Protein AF-W4M7Q4-F1 (afdb_monomer)

Secondary structure (DSSP, 8-state):
--GGGTTTTHHHHHHHHHHHHHHHTT-S-------GGGHHHHHTT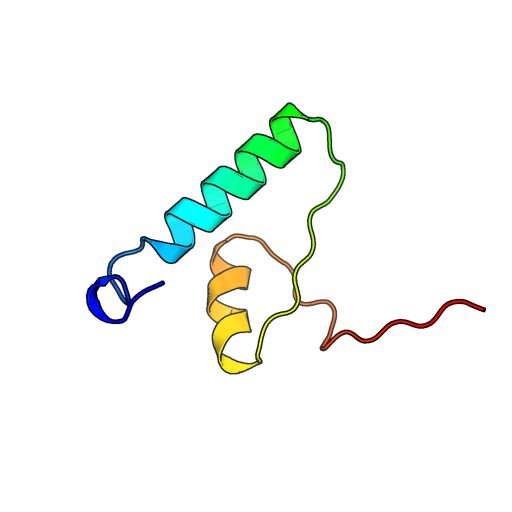T-----S------

Structure (mmCIF, N/CA/C/O backbone):
data_AF-W4M7Q4-F1
#
_entry.id   AF-W4M7Q4-F1
#
loop_
_atom_site.group_PDB
_atom_site.id
_atom_site.type_symbol
_atom_site.label_atom_id
_atom_site.label_alt_id
_atom_site.label_comp_id
_atom_site.label_asym_id
_atom_site.label_entity_id
_atom_site.label_seq_id
_atom_site.pdbx_PDB_ins_code
_atom_site.Cartn_x
_atom_site.Cartn_y
_atom_site.Cartn_z
_atom_site.occupancy
_atom_site.B_iso_or_equiv
_atom_site.auth_seq_id
_atom_site.auth_comp_id
_atom_site.auth_asym_id
_atom_site.auth_atom_id
_atom_site.pdbx_PDB_model_num
ATOM 1 N N . VAL A 1 1 ? 1.423 -8.312 -11.799 1.00 75.19 1 VAL A N 1
ATOM 2 C CA . VAL A 1 1 ? 1.181 -7.836 -13.183 1.00 75.19 1 VAL A CA 1
ATOM 3 C C . VAL A 1 1 ? 2.066 -8.638 -14.117 1.00 75.19 1 VAL A C 1
ATOM 5 O O . VAL A 1 1 ? 3.250 -8.781 -13.810 1.00 75.19 1 VAL A O 1
ATOM 8 N N . ASP A 1 2 ? 1.500 -9.187 -15.193 1.00 80.50 2 ASP A N 1
ATOM 9 C CA . ASP A 1 2 ? 2.270 -9.859 -16.246 1.00 80.50 2 ASP A CA 1
ATOM 10 C C . ASP A 1 2 ? 3.389 -8.937 -16.765 1.00 80.50 2 ASP A C 1
ATOM 12 O O . ASP A 1 2 ? 3.263 -7.711 -16.760 1.00 80.50 2 ASP A O 1
ATOM 16 N N . SER A 1 3 ? 4.486 -9.541 -17.204 1.00 76.00 3 SER A N 1
ATOM 17 C CA . SER A 1 3 ? 5.609 -8.926 -17.908 1.00 76.00 3 SER A CA 1
ATOM 18 C C . SER A 1 3 ? 5.175 -7.863 -18.928 1.00 76.00 3 SER A C 1
ATOM 20 O O . SER A 1 3 ? 5.685 -6.746 -18.883 1.00 76.00 3 SER A O 1
ATOM 22 N N . LYS A 1 4 ? 4.157 -8.146 -19.754 1.00 78.12 4 LYS A N 1
ATOM 23 C CA . LYS A 1 4 ? 3.613 -7.214 -20.761 1.00 78.12 4 LYS A CA 1
ATOM 24 C C . LYS A 1 4 ? 2.933 -5.967 -20.177 1.00 78.12 4 LYS A C 1
ATOM 26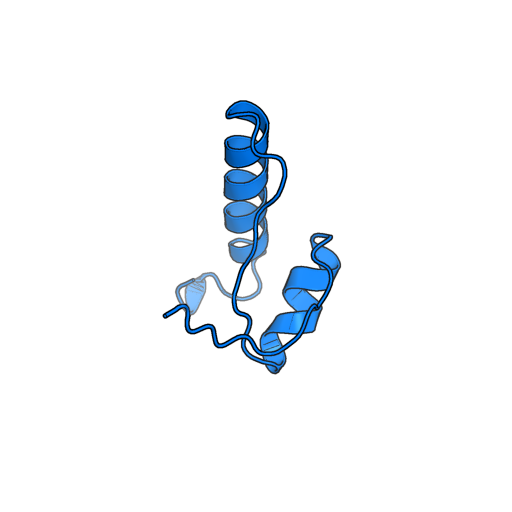 O O . LYS A 1 4 ? 2.810 -4.957 -20.867 1.00 78.12 4 LYS A O 1
ATOM 31 N N . GLY A 1 5 ? 2.472 -6.030 -18.928 1.00 72.06 5 GLY A N 1
ATOM 32 C CA . GLY A 1 5 ? 1.810 -4.926 -18.227 1.00 72.06 5 GLY A CA 1
ATOM 33 C C . GLY A 1 5 ? 2.731 -4.127 -17.298 1.00 72.06 5 GLY A C 1
ATOM 34 O O . GLY A 1 5 ? 2.306 -3.116 -16.734 1.00 72.06 5 GLY A O 1
ATOM 35 N N . ARG A 1 6 ? 3.989 -4.550 -17.107 1.00 79.31 6 ARG A N 1
ATOM 36 C CA . ARG A 1 6 ? 4.968 -3.788 -16.312 1.00 79.31 6 ARG A CA 1
ATOM 37 C C . ARG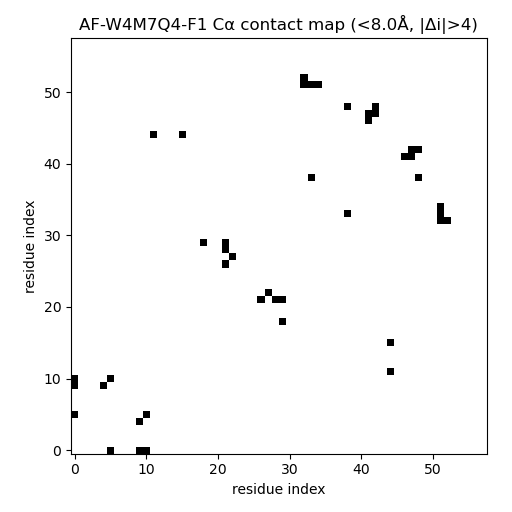 A 1 6 ? 5.319 -2.473 -17.017 1.00 79.31 6 ARG A C 1
ATOM 39 O O . ARG A 1 6 ? 5.328 -2.398 -18.239 1.00 79.31 6 ARG A O 1
A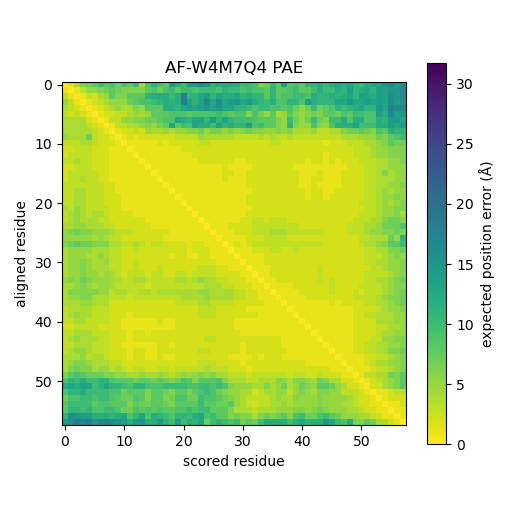TOM 46 N N . GLY A 1 7 ? 5.567 -1.416 -16.241 1.00 79.88 7 GLY A N 1
ATOM 47 C CA . GLY A 1 7 ? 5.912 -0.086 -16.769 1.00 79.88 7 GLY A CA 1
ATOM 48 C C . GLY A 1 7 ? 4.756 0.695 -17.415 1.00 79.88 7 GLY A C 1
ATOM 49 O O . GLY A 1 7 ? 4.953 1.835 -17.809 1.00 79.88 7 GLY A O 1
ATOM 50 N N . ARG A 1 8 ? 3.543 0.127 -17.488 1.00 83.19 8 ARG A N 1
ATOM 51 C CA . ARG A 1 8 ? 2.361 0.762 -18.108 1.00 83.19 8 ARG A CA 1
ATOM 52 C C . ARG A 1 8 ? 1.373 1.369 -17.108 1.00 83.19 8 ARG A C 1
ATOM 54 O O . ARG A 1 8 ? 0.232 1.644 -17.452 1.00 83.19 8 ARG A O 1
ATOM 61 N N . GLY A 1 9 ? 1.765 1.497 -15.841 1.00 86.94 9 GLY A N 1
ATOM 62 C CA . GLY A 1 9 ? 0.891 2.02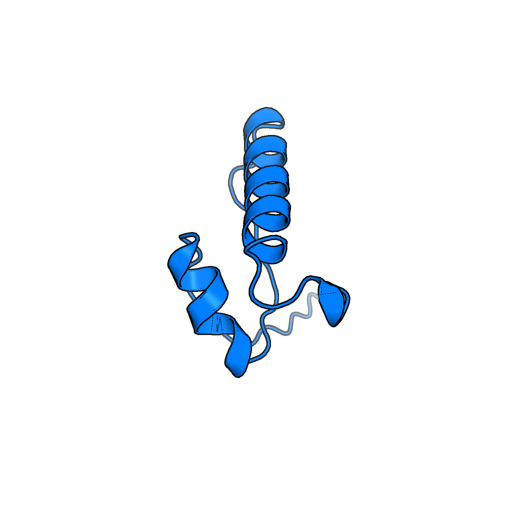0 -14.784 1.00 86.94 9 GLY A CA 1
ATOM 63 C C . GLY A 1 9 ? -0.233 1.075 -14.331 1.00 86.94 9 GLY A C 1
ATOM 64 O O . GLY A 1 9 ? -0.927 1.385 -13.370 1.00 86.94 9 GLY A O 1
ATOM 65 N N . THR A 1 10 ? -0.386 -0.112 -14.932 1.00 90.44 10 THR A N 1
ATOM 66 C CA . THR A 1 10 ? -1.444 -1.078 -14.575 1.00 90.44 10 THR A CA 1
ATOM 67 C C . THR A 1 10 ? -1.417 -1.470 -13.098 1.00 90.44 10 THR A C 1
ATOM 69 O O . THR A 1 10 ? -2.466 -1.593 -12.476 1.00 90.44 10 THR A O 1
ATOM 72 N N . GLY A 1 11 ? -0.226 -1.617 -12.507 1.00 91.94 11 GLY A N 1
ATOM 73 C CA . GLY A 1 11 ? -0.097 -1.887 -11.073 1.00 91.94 11 GLY A CA 1
ATOM 74 C C . GLY A 1 11 ? -0.706 -0.781 -10.208 1.00 91.94 11 GLY A C 1
ATOM 75 O O . GLY A 1 11 ? -1.423 -1.080 -9.261 1.00 91.94 11 GLY A O 1
ATOM 76 N N . ALA A 1 12 ? -0.478 0.485 -10.565 1.00 94.19 12 ALA A N 1
ATOM 77 C CA . ALA A 1 12 ? -1.023 1.622 -9.827 1.00 94.19 12 ALA A CA 1
ATOM 78 C C . ALA A 1 12 ? -2.550 1.692 -9.953 1.00 94.19 12 ALA A C 1
ATOM 80 O O . ALA A 1 12 ? -3.232 1.934 -8.964 1.00 94.19 12 ALA A O 1
ATOM 81 N N . LEU A 1 13 ? -3.095 1.410 -11.143 1.00 95.25 13 LEU A N 1
ATOM 82 C CA . LEU A 1 13 ? -4.545 1.355 -11.362 1.00 95.25 13 LEU A CA 1
ATOM 83 C C . LEU A 1 13 ? -5.217 0.295 -10.481 1.00 95.25 13 LEU A C 1
ATOM 85 O O . LEU A 1 13 ? -6.235 0.579 -9.858 1.00 95.25 13 LEU A O 1
ATOM 89 N N . LEU A 1 14 ? -4.625 -0.899 -10.389 1.00 95.06 14 LEU A N 1
ATOM 90 C CA . LEU A 1 14 ? -5.149 -1.976 -9.546 1.00 95.06 14 LEU A CA 1
ATOM 91 C C . LEU A 1 14 ? -5.127 -1.605 -8.059 1.00 95.06 14 LEU A C 1
ATOM 93 O O . LEU A 1 14 ? -6.116 -1.811 -7.361 1.00 95.06 14 LEU A O 1
ATOM 97 N N . VAL A 1 15 ? -4.024 -1.027 -7.579 1.00 96.81 15 VAL A N 1
ATOM 98 C CA . VAL A 1 15 ? -3.904 -0.597 -6.177 1.00 96.81 15 VAL A CA 1
ATOM 99 C C . VAL A 1 15 ? -4.895 0.526 -5.861 1.00 96.81 15 VAL A C 1
ATOM 101 O O . VAL A 1 15 ? -5.588 0.461 -4.850 1.00 96.81 15 VAL A O 1
ATOM 104 N N . ASN A 1 16 ? -5.037 1.515 -6.746 1.00 97.12 16 ASN A N 1
ATOM 105 C CA . ASN A 1 16 ? -5.997 2.604 -6.565 1.00 97.12 16 ASN A CA 1
ATOM 106 C C . ASN A 1 16 ? -7.447 2.107 -6.550 1.00 97.12 16 ASN A C 1
ATOM 108 O O . ASN A 1 16 ? -8.243 2.592 -5.749 1.00 97.12 16 ASN A O 1
ATOM 112 N N . ALA A 1 17 ? -7.787 1.123 -7.388 1.00 97.88 17 ALA A N 1
ATOM 113 C CA . ALA A 1 17 ? -9.104 0.493 -7.360 1.00 97.88 17 ALA A CA 1
ATOM 114 C C . ALA A 1 17 ? -9.366 -0.214 -6.017 1.00 97.88 17 ALA A C 1
ATOM 116 O O . ALA A 1 17 ? -10.434 -0.041 -5.436 1.00 97.88 17 ALA A O 1
ATOM 117 N N . ALA A 1 18 ? -8.377 -0.936 -5.478 1.00 97.94 18 ALA A N 1
ATOM 118 C CA . ALA A 1 18 ? -8.488 -1.567 -4.162 1.00 97.94 18 ALA A CA 1
ATOM 119 C C . ALA A 1 18 ? -8.654 -0.541 -3.022 1.00 97.94 18 ALA A C 1
ATOM 121 O O . ALA A 1 18 ? -9.481 -0.742 -2.135 1.00 97.94 18 ALA A O 1
ATOM 122 N N . ILE A 1 19 ? -7.923 0.580 -3.060 1.00 97.88 19 ILE A N 1
ATOM 123 C CA . ILE A 1 19 ? -8.079 1.677 -2.088 1.00 97.88 19 ILE A CA 1
ATOM 124 C C . ILE A 1 19 ? -9.480 2.298 -2.183 1.00 97.88 19 ILE A C 1
ATOM 126 O O . ILE A 1 19 ? -10.105 2.565 -1.157 1.00 97.88 19 ILE A O 1
ATOM 130 N N . ALA A 1 20 ? -9.979 2.540 -3.399 1.00 98.06 20 ALA A N 1
ATOM 131 C CA . ALA A 1 20 ? -11.312 3.098 -3.612 1.00 98.06 20 ALA A CA 1
ATOM 132 C C . ALA A 1 20 ? -12.403 2.184 -3.038 1.00 98.06 20 ALA A C 1
ATOM 134 O O . ALA A 1 20 ? -13.284 2.660 -2.325 1.00 98.06 20 ALA A O 1
ATOM 135 N N . GLU A 1 21 ? -12.297 0.877 -3.276 1.00 98.44 21 GLU A N 1
ATOM 136 C CA . GLU A 1 21 ? -13.213 -0.120 -2.720 1.00 98.44 21 GLU A CA 1
ATOM 137 C C . GLU A 1 21 ? -13.155 -0.160 -1.185 1.00 98.44 21 GLU A C 1
ATOM 139 O O . GLU A 1 21 ? -14.190 -0.131 -0.520 1.00 98.44 21 GLU A O 1
ATOM 144 N N . ALA A 1 22 ? -11.954 -0.167 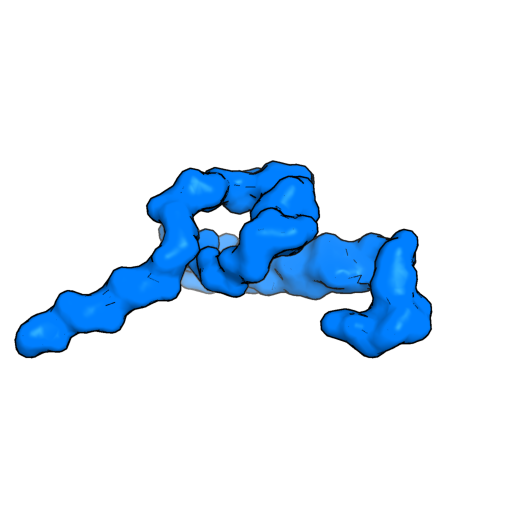-0.597 1.00 98.19 22 ALA A N 1
ATOM 145 C CA . ALA A 1 22 ? -11.789 -0.147 0.857 1.00 98.19 22 ALA A CA 1
ATOM 146 C C . ALA A 1 22 ? -12.453 1.090 1.489 1.00 98.19 22 ALA A C 1
ATOM 148 O O . ALA A 1 22 ? -13.130 0.981 2.511 1.00 98.19 22 ALA A O 1
ATOM 149 N N . ARG A 1 23 ? -12.336 2.257 0.841 1.00 97.56 23 ARG A N 1
ATOM 150 C CA . ARG A 1 23 ? -13.025 3.485 1.267 1.00 97.56 23 ARG A CA 1
ATOM 151 C C . ARG A 1 23 ? -14.542 3.363 1.170 1.00 97.56 23 ARG A C 1
ATOM 153 O O . ARG A 1 23 ? -15.226 3.751 2.110 1.00 97.56 23 ARG A O 1
ATOM 160 N N . GLN A 1 24 ? -15.070 2.814 0.074 1.00 98.50 24 GLN A N 1
ATOM 161 C CA . GLN A 1 24 ? -16.516 2.602 -0.086 1.00 98.50 24 GLN A CA 1
ATOM 162 C C . GLN A 1 24 ? -17.092 1.681 0.996 1.00 98.50 24 GLN A C 1
ATOM 164 O O . GLN A 1 24 ? -18.224 1.874 1.430 1.00 98.50 24 GLN A O 1
ATOM 169 N N . ARG A 1 25 ? -16.296 0.722 1.477 1.00 98.31 25 ARG A N 1
ATOM 170 C CA . ARG A 1 25 ? -16.658 -0.177 2.582 1.00 98.31 25 ARG A CA 1
ATOM 171 C C . ARG A 1 25 ? -16.496 0.439 3.974 1.00 98.31 25 ARG A C 1
ATOM 173 O O . ARG A 1 25 ? -16.832 -0.218 4.954 1.00 98.31 25 ARG A O 1
ATOM 180 N N . GLY A 1 26 ? -15.983 1.665 4.081 1.00 98.12 26 GLY A N 1
ATOM 181 C CA . GLY A 1 26 ? -15.730 2.326 5.363 1.00 98.12 26 GLY A CA 1
ATOM 182 C C . GLY A 1 26 ? -14.522 1.774 6.128 1.00 98.12 26 GLY A C 1
ATOM 183 O O . GLY A 1 26 ? -14.447 1.951 7.342 1.00 98.12 26 GLY A O 1
ATOM 184 N N . CYS A 1 27 ? -13.578 1.103 5.456 1.00 98.31 27 CYS A N 1
ATOM 185 C CA . CYS A 1 27 ? -12.346 0.644 6.097 1.00 98.31 27 CYS A CA 1
ATOM 186 C C . CYS A 1 27 ? -11.509 1.841 6.573 1.00 98.31 27 CYS A C 1
ATOM 188 O O . CYS A 1 27 ? -11.312 2.803 5.829 1.00 98.31 27 CYS A O 1
ATOM 190 N N . MET A 1 28 ? -10.971 1.756 7.791 1.00 97.56 28 MET A N 1
ATOM 191 C CA . MET A 1 28 ? -10.119 2.808 8.362 1.00 97.56 28 MET A CA 1
ATOM 192 C C . MET A 1 28 ? -8.689 2.778 7.812 1.00 97.56 28 MET A C 1
ATOM 194 O O . MET A 1 28 ? -8.056 3.824 7.692 1.00 97.56 28 MET A O 1
ATOM 198 N N . GLU A 1 29 ? -8.190 1.595 7.451 1.00 96.25 29 GLU A N 1
ATOM 199 C CA . GLU A 1 29 ? -6.846 1.406 6.910 1.00 96.25 29 GLU A CA 1
ATOM 200 C C . GLU A 1 29 ? -6.782 0.233 5.923 1.00 96.25 29 GLU A C 1
ATOM 202 O O . GLU A 1 29 ? -7.647 -0.646 5.905 1.00 96.25 29 GLU A O 1
ATOM 207 N N . ILE A 1 30 ? -5.742 0.237 5.088 1.00 96.50 30 ILE A N 1
ATOM 208 C CA . ILE A 1 30 ? -5.359 -0.876 4.218 1.00 96.50 30 ILE A CA 1
ATOM 209 C C . ILE A 1 30 ? -3.839 -1.035 4.281 1.00 96.50 30 ILE A C 1
ATOM 211 O O . ILE A 1 30 ? -3.099 -0.065 4.126 1.00 96.50 30 ILE A O 1
ATOM 215 N N . GLY A 1 31 ? -3.378 -2.262 4.517 1.00 94.31 31 GLY A N 1
ATOM 216 C CA . GLY A 1 31 ? -1.960 -2.604 4.620 1.00 94.31 31 GLY A CA 1
ATOM 217 C C . GLY A 1 31 ? -1.520 -3.580 3.533 1.00 94.31 31 GLY A C 1
ATOM 218 O O . GLY A 1 31 ? -2.338 -4.269 2.921 1.00 94.31 31 GLY A O 1
ATOM 219 N N . LEU A 1 32 ? -0.211 -3.642 3.292 1.00 93.94 32 LEU A N 1
ATOM 220 C CA . LEU A 1 32 ? 0.407 -4.613 2.392 1.00 93.94 32 LEU A CA 1
ATOM 221 C C . LEU A 1 32 ? 1.823 -4.959 2.847 1.00 93.94 32 LEU A C 1
ATOM 223 O O . LEU A 1 32 ? 2.489 -4.165 3.506 1.00 93.94 32 LEU A O 1
ATOM 227 N N . TYR A 1 33 ? 2.304 -6.118 2.404 1.00 91.94 33 TYR A N 1
ATOM 228 C CA . TYR A 1 33 ? 3.696 -6.527 2.558 1.00 91.94 33 TYR A CA 1
ATOM 229 C C . TYR A 1 33 ? 4.424 -6.291 1.240 1.00 91.94 33 TYR A C 1
ATOM 231 O O . TYR A 1 33 ? 4.180 -6.974 0.240 1.00 91.94 33 TYR A O 1
ATOM 239 N N . ALA A 1 34 ? 5.321 -5.309 1.224 1.00 91.31 34 ALA A N 1
ATOM 240 C CA . ALA A 1 34 ? 6.142 -5.014 0.060 1.00 91.31 34 ALA A CA 1
ATOM 241 C C . ALA A 1 34 ? 7.511 -5.697 0.168 1.00 91.31 34 ALA A C 1
ATOM 243 O O . ALA A 1 34 ? 8.163 -5.669 1.207 1.00 91.31 34 ALA A O 1
ATOM 244 N N . ARG A 1 35 ? 7.989 -6.258 -0.949 1.00 91.00 35 ARG A N 1
ATOM 245 C CA . ARG A 1 35 ? 9.427 -6.518 -1.138 1.00 91.00 35 ARG A CA 1
ATOM 246 C C . ARG A 1 35 ? 10.156 -5.170 -1.170 1.00 91.00 35 ARG A C 1
ATOM 248 O O . ARG A 1 35 ? 9.618 -4.235 -1.758 1.00 91.00 35 ARG A O 1
ATOM 255 N N . GLU A 1 36 ? 11.382 -5.100 -0.653 1.00 90.81 36 GLU A N 1
ATOM 256 C CA . GLU A 1 36 ? 12.173 -3.855 -0.555 1.00 90.81 36 GLU A CA 1
ATOM 257 C C . GLU A 1 36 ? 12.190 -3.031 -1.852 1.00 90.81 36 GLU A C 1
ATOM 259 O O . GLU A 1 36 ? 11.847 -1.853 -1.852 1.00 90.81 36 GLU A O 1
ATOM 264 N N . HIS A 1 37 ? 12.472 -3.668 -2.994 1.00 92.75 37 HIS A N 1
ATOM 265 C CA . HIS A 1 37 ? 12.533 -2.984 -4.293 1.00 92.75 37 HIS A CA 1
ATOM 266 C C . HIS A 1 37 ? 11.191 -2.390 -4.767 1.00 92.75 37 HIS A C 1
ATOM 268 O O . HIS A 1 37 ? 11.179 -1.567 -5.679 1.00 92.75 37 HIS A O 1
ATOM 274 N N . ASN A 1 38 ? 10.062 -2.799 -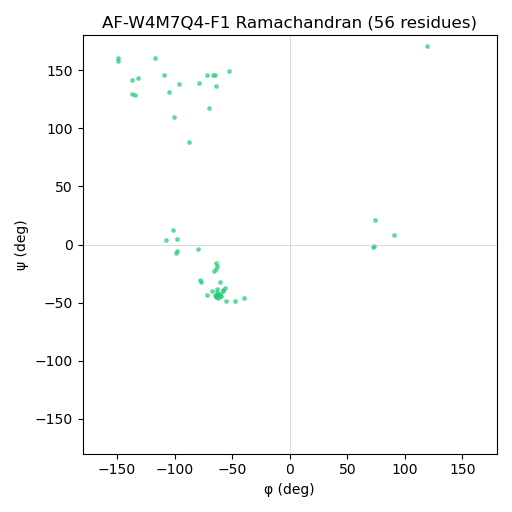4.181 1.00 93.00 38 ASN A N 1
ATOM 275 C CA . ASN A 1 38 ? 8.732 -2.278 -4.505 1.00 93.00 38 ASN A CA 1
ATOM 276 C C . ASN A 1 38 ? 8.244 -1.218 -3.510 1.00 93.00 38 ASN A C 1
ATOM 278 O O . ASN A 1 38 ? 7.213 -0.604 -3.769 1.00 93.00 38 ASN A O 1
ATOM 282 N N . VAL A 1 39 ? 8.951 -0.971 -2.403 1.00 94.31 39 VAL A N 1
ATOM 283 C CA . VAL A 1 39 ? 8.558 0.056 -1.421 1.00 94.31 39 VAL A CA 1
ATOM 284 C C . VAL A 1 39 ? 8.386 1.434 -2.082 1.00 94.31 39 VAL A C 1
ATOM 286 O O . VAL A 1 39 ? 7.291 1.989 -1.965 1.00 94.31 39 VAL A O 1
ATOM 289 N N . PRO A 1 40 ? 9.329 1.932 -2.915 1.00 95.12 40 PRO A N 1
ATOM 290 C CA . PRO A 1 40 ? 9.178 3.245 -3.552 1.00 95.12 40 PRO A CA 1
ATOM 291 C C . PRO A 1 40 ? 7.990 3.335 -4.518 1.00 95.12 40 PRO A C 1
ATOM 293 O O . PRO A 1 40 ? 7.531 4.424 -4.859 1.00 95.12 40 PRO A O 1
ATOM 296 N N . PHE A 1 41 ? 7.500 2.197 -5.020 1.00 94.75 41 PHE A N 1
ATOM 297 C CA . PHE A 1 41 ? 6.302 2.169 -5.851 1.00 94.75 41 PHE A CA 1
ATOM 298 C C . PHE A 1 41 ? 5.042 2.442 -5.019 1.00 94.75 41 PHE A C 1
ATOM 300 O O . PHE A 1 41 ? 4.200 3.224 -5.454 1.00 94.75 41 PHE A O 1
ATOM 307 N N . TYR A 1 42 ? 4.921 1.845 -3.831 1.00 96.31 42 TYR A N 1
ATOM 308 C CA . TYR A 1 42 ? 3.757 2.034 -2.961 1.00 96.31 42 TYR A CA 1
ATOM 309 C C . TYR A 1 42 ? 3.781 3.374 -2.220 1.00 96.31 42 TYR A C 1
ATOM 311 O O . TYR A 1 42 ? 2.724 3.977 -2.047 1.00 96.31 42 TYR A O 1
ATOM 319 N N . GLU A 1 43 ? 4.959 3.897 -1.871 1.00 96.12 43 GLU A N 1
ATOM 320 C CA . GLU A 1 43 ? 5.086 5.244 -1.291 1.00 96.12 43 GLU A CA 1
ATOM 321 C C . GLU A 1 43 ? 4.517 6.324 -2.222 1.00 96.12 43 GLU A C 1
ATOM 323 O O . GLU A 1 43 ? 3.791 7.215 -1.785 1.00 96.12 43 GLU A O 1
ATOM 328 N N . LYS A 1 44 ? 4.729 6.191 -3.540 1.00 95.69 44 LYS A N 1
ATOM 329 C CA . LYS A 1 44 ? 4.127 7.084 -4.550 1.00 95.69 44 LYS A CA 1
ATOM 330 C C . LYS A 1 44 ? 2.597 7.029 -4.592 1.00 95.69 44 LYS A C 1
ATOM 332 O O . LYS A 1 44 ? 1.981 7.931 -5.151 1.00 95.69 44 LYS A O 1
ATOM 337 N N . LEU A 1 45 ? 1.991 5.977 -4.046 1.00 96.38 45 LEU A N 1
ATOM 338 C CA . LEU A 1 45 ? 0.539 5.799 -3.955 1.00 96.38 45 LEU A CA 1
ATOM 339 C C . LEU A 1 45 ? -0.017 6.209 -2.582 1.00 96.38 45 LEU A C 1
ATOM 341 O O . LEU A 1 45 ? -1.210 6.048 -2.340 1.00 96.38 45 LEU A O 1
ATOM 345 N N . GLY A 1 46 ? 0.826 6.754 -1.698 1.00 96.31 46 GLY A N 1
ATOM 346 C CA . GLY A 1 46 ? 0.429 7.252 -0.382 1.00 96.31 46 GLY A CA 1
ATOM 347 C C . GLY A 1 46 ? 0.512 6.225 0.747 1.00 96.31 46 GLY A C 1
ATOM 348 O O . GLY A 1 46 ? 0.061 6.519 1.851 1.00 96.31 46 GLY A O 1
ATOM 349 N N . PHE A 1 47 ? 1.084 5.040 0.507 1.00 97.12 47 PHE A N 1
ATOM 350 C CA . PHE A 1 47 ? 1.431 4.130 1.601 1.00 97.12 47 PHE A CA 1
ATOM 351 C 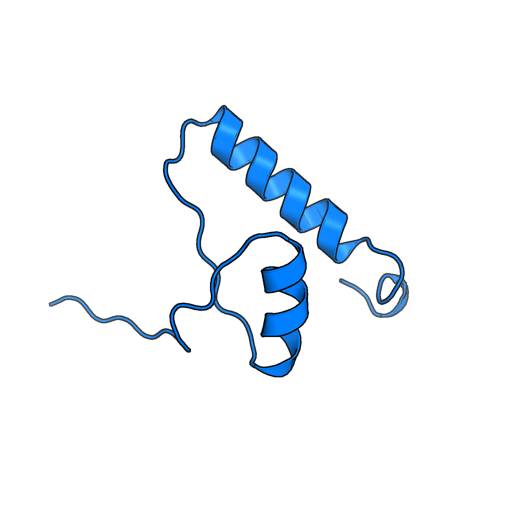C . PHE A 1 47 ? 2.635 4.671 2.373 1.00 97.12 47 PHE A C 1
ATOM 353 O O . PHE A 1 47 ? 3.552 5.243 1.789 1.00 97.12 47 PHE A O 1
ATOM 360 N N . VAL A 1 48 ? 2.656 4.434 3.681 1.00 96.31 48 VAL A N 1
ATOM 361 C CA . VAL A 1 48 ? 3.810 4.718 4.539 1.00 96.31 48 VAL A CA 1
ATOM 362 C C . VAL A 1 48 ? 4.485 3.395 4.873 1.00 96.31 48 VAL A C 1
ATOM 364 O O . VAL A 1 48 ? 3.812 2.439 5.256 1.00 96.31 48 VAL A O 1
ATOM 367 N N . TYR A 1 49 ? 5.806 3.315 4.713 1.00 94.62 49 TYR A N 1
ATOM 368 C CA . TYR A 1 49 ? 6.547 2.111 5.073 1.00 94.62 49 TYR A CA 1
ATOM 369 C C . TYR A 1 49 ? 6.593 1.939 6.596 1.00 94.62 49 TYR A C 1
ATOM 371 O O . TYR A 1 49 ? 7.164 2.763 7.306 1.00 94.62 49 TYR A O 1
ATOM 379 N N . THR A 1 50 ? 6.009 0.849 7.093 1.00 90.69 50 THR A N 1
ATOM 380 C CA . THR A 1 50 ? 5.946 0.526 8.530 1.00 90.69 50 THR A CA 1
ATOM 381 C C . THR A 1 50 ? 6.860 -0.634 8.938 1.00 90.69 50 THR A C 1
ATOM 383 O O . THR A 1 50 ? 6.849 -1.036 10.098 1.00 90.69 50 THR A O 1
ATOM 386 N N . GLY A 1 51 ? 7.655 -1.177 8.008 1.00 88.19 51 GLY A N 1
ATOM 387 C CA . GLY A 1 51 ? 8.594 -2.278 8.248 1.00 88.19 51 GLY A CA 1
ATOM 388 C C . GLY A 1 51 ? 8.326 -3.548 7.416 1.00 88.19 51 GLY A C 1
ATOM 389 O O . GLY A 1 51 ? 7.299 -3.650 6.741 1.00 88.19 51 GLY A O 1
ATOM 390 N N . PRO A 1 52 ? 9.251 -4.527 7.447 1.00 79.50 52 PRO A N 1
ATOM 391 C CA . PRO A 1 52 ? 9.160 -5.782 6.701 1.00 79.50 52 PRO A CA 1
ATOM 392 C C . PRO A 1 52 ? 8.389 -6.809 7.533 1.00 79.50 52 PRO A C 1
ATOM 394 O O . PRO A 1 52 ? 8.951 -7.504 8.374 1.00 79.50 52 PRO A O 1
ATOM 397 N N . GLU A 1 53 ? 7.072 -6.832 7.410 1.00 79.50 53 GLU A N 1
ATOM 398 C CA . GLU A 1 53 ? 6.277 -7.381 8.506 1.00 79.50 53 GLU A CA 1
ATOM 399 C C . GLU A 1 53 ? 6.220 -8.931 8.569 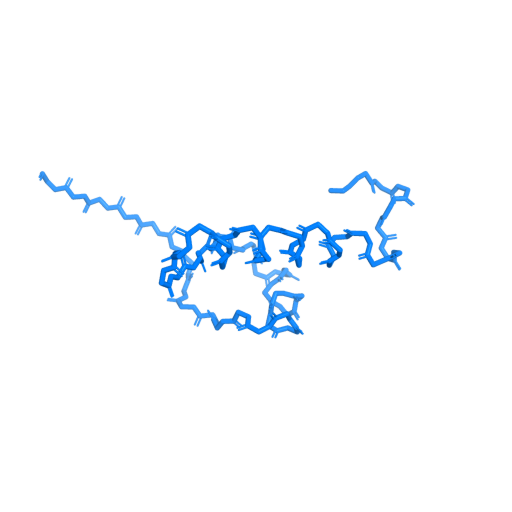1.00 79.50 53 GLU A C 1
ATOM 401 O O . GLU A 1 53 ? 6.031 -9.615 7.564 1.00 79.50 53 GLU A O 1
ATOM 406 N N . MET A 1 54 ? 6.314 -9.449 9.805 1.00 75.25 54 MET A N 1
ATOM 407 C CA . MET A 1 54 ? 5.857 -10.758 10.302 1.00 75.25 54 MET A CA 1
ATOM 408 C C . MET A 1 54 ? 5.071 -10.529 11.611 1.00 75.25 54 MET A C 1
ATOM 410 O O . MET A 1 54 ? 5.474 -9.679 12.408 1.00 75.25 54 MET A O 1
ATOM 414 N N . ARG A 1 55 ? 3.988 -11.281 11.875 1.00 73.56 55 ARG A N 1
ATOM 415 C CA . ARG A 1 55 ? 3.215 -11.194 13.136 1.00 73.56 55 ARG A CA 1
ATOM 416 C C . ARG A 1 55 ? 2.832 -12.572 13.684 1.00 73.56 55 ARG A C 1
ATOM 418 O O . ARG A 1 55 ? 2.436 -13.450 12.925 1.00 73.56 55 ARG A O 1
ATOM 425 N N . GLN A 1 56 ? 2.894 -12.718 15.009 1.00 66.19 56 GLN A N 1
ATOM 426 C CA . GLN A 1 56 ? 2.363 -13.856 15.763 1.00 66.19 56 GLN A CA 1
ATOM 427 C C . GLN A 1 56 ? 1.599 -13.330 16.981 1.00 66.19 56 GLN A C 1
ATOM 429 O O . GLN A 1 56 ? 2.127 -12.533 17.754 1.00 66.19 56 GLN A O 1
ATOM 434 N N . SER A 1 57 ? 0.367 -13.798 17.150 1.00 61.66 57 SER A N 1
ATOM 435 C CA . SER A 1 57 ? -0.425 -13.639 18.373 1.00 61.66 57 SER A CA 1
ATOM 436 C C . SER A 1 57 ? -0.533 -15.006 19.058 1.00 61.66 57 SER A C 1
ATOM 438 O O . SER A 1 57 ? -0.531 -16.019 18.357 1.00 61.66 57 SER A O 1
ATOM 440 N N . LEU A 1 58 ? -0.559 -15.036 20.394 1.00 60.88 58 LEU A N 1
ATOM 441 C CA . LEU A 1 58 ? -0.698 -16.262 21.197 1.00 60.88 58 LEU A CA 1
ATOM 442 C C . LEU A 1 58 ? -2.163 -16.682 21.334 1.00 60.88 58 LEU A C 1
ATOM 444 O O . LEU A 1 58 ? -3.002 -15.772 21.527 1.00 60.88 58 LEU A O 1
#

Nearest PDB structures (foldseek):
  1i21-assembly1_B  TM=8.996E-01  e=6.508E-02  Saccharomyces cerevisiae
  7daj-assembly1_B  TM=8.396E-01  e=7.537E-02  Oryza sativa Japonica Group
  6k5m-assembly1_A  TM=8.359E-01  e=7.004E-02  Oryza sativa Japonica Group
  6tdh-assembly1_A-2  TM=8.793E-01  e=5.465E-01  Aspergillus fumigatus Af293

Sequence (58 aa):
VDSKGRGRGTGALLVNAAIAEARQRGCMEIGLYAREHNVPFYEKLGFVYTGPEMRQSL

Solvent-accessible surface area (backbone atoms only — not comparable to full-atom values): 4020 Å² total; per-residue (Å²): 125,59,79,90,44,58,95,66,56,51,66,58,54,53,52,50,51,52,51,52,50,40,51,76,72,66,50,92,76,86,85,83,86,63,59,78,92,47,43,73,63,45,43,76,74,71,50,77,92,88,70,86,81,82,88,86,84,136

Mean predicted aligned error: 4.07 Å

pLDDT: mean 89.81, std 9.85, range [60.88, 98.5]

InterPro domains:
  IPR000182 GNAT domain [PF13673] (1-55)
  IPR000182 GNAT domain [PS51186] (1-58)
  IPR016181 Acyl-CoA N-acyltransferase [SSF55729] (1-54)
  IPR039143 Glucosamine 6-phosphate N-acetyltransferase-like [PTHR13355] (1-48)

Foldseek 3Di:
DPPVCPPVCVVVVVVVVVVVVCVVVVNPDDDDADDPVCVVVVVVVVDDDPDRDDDDDD

Organism: NCBI:txid1429439

Radius of gyration: 13.24 Å; Cα contacts (8 Å, |Δi|>4): 22; chains: 1; bounding box: 29×24×42 Å